Protein AF-A0A8R7PZ29-F1 (afdb_monomer_lite)

Structure (mmCIF, N/CA/C/O backbone):
data_AF-A0A8R7PZ29-F1
#
_entry.id   AF-A0A8R7PZ29-F1
#
loop_
_atom_site.group_PDB
_atom_site.id
_atom_site.type_symbol
_atom_site.label_atom_id
_atom_site.label_alt_id
_atom_site.label_comp_id
_atom_site.label_asym_id
_atom_site.label_entity_id
_atom_site.label_seq_id
_atom_site.pdbx_PDB_ins_code
_atom_site.Cartn_x
_atom_site.Cartn_y
_atom_site.Cartn_z
_atom_site.occupancy
_atom_site.B_iso_or_equiv
_atom_site.auth_seq_id
_atom_site.auth_comp_id
_atom_site.auth_asym_id
_atom_site.auth_atom_id
_atom_site.pdbx_PDB_model_num
ATOM 1 N N . MET A 1 1 ? -44.234 -16.030 3.771 1.00 36.28 1 MET A N 1
ATOM 2 C CA . MET A 1 1 ? -43.255 -16.362 2.716 1.00 36.28 1 MET A CA 1
ATOM 3 C C . MET A 1 1 ? -42.413 -15.126 2.424 1.00 36.28 1 MET A C 1
ATOM 5 O O . MET A 1 1 ? -42.978 -14.052 2.318 1.00 36.28 1 MET A O 1
ATOM 9 N N . GLN A 1 2 ? -41.091 -15.328 2.437 1.00 41.69 2 GLN A N 1
ATOM 10 C CA . GLN A 1 2 ? -39.943 -14.471 2.084 1.00 41.69 2 GLN A CA 1
ATOM 11 C C . GLN A 1 2 ? -39.978 -12.953 2.357 1.00 41.69 2 GLN A C 1
ATOM 13 O O . GLN A 1 2 ? -40.646 -12.166 1.698 1.00 41.69 2 GLN A O 1
ATOM 18 N N . ARG A 1 3 ? -39.129 -12.575 3.325 1.00 42.09 3 ARG A N 1
ATOM 19 C CA . ARG A 1 3 ? -38.652 -11.221 3.622 1.00 42.09 3 ARG A CA 1
ATOM 20 C C . ARG A 1 3 ? -37.954 -10.629 2.398 1.00 42.09 3 ARG A C 1
ATOM 22 O O . ARG A 1 3 ? -37.018 -11.232 1.880 1.00 42.09 3 ARG A O 1
ATOM 29 N N . ALA A 1 4 ? -38.360 -9.421 2.018 1.00 43.94 4 ALA A N 1
ATOM 30 C CA . ALA A 1 4 ? -37.565 -8.537 1.182 1.00 43.94 4 ALA A CA 1
ATOM 31 C C . ALA A 1 4 ? -36.207 -8.319 1.865 1.00 43.94 4 ALA A C 1
ATOM 33 O O . ALA A 1 4 ? -36.134 -7.745 2.954 1.00 43.94 4 ALA A O 1
ATOM 34 N N . GLY A 1 5 ? -35.143 -8.848 1.260 1.00 50.81 5 GLY A N 1
ATOM 35 C CA . GLY A 1 5 ? -33.780 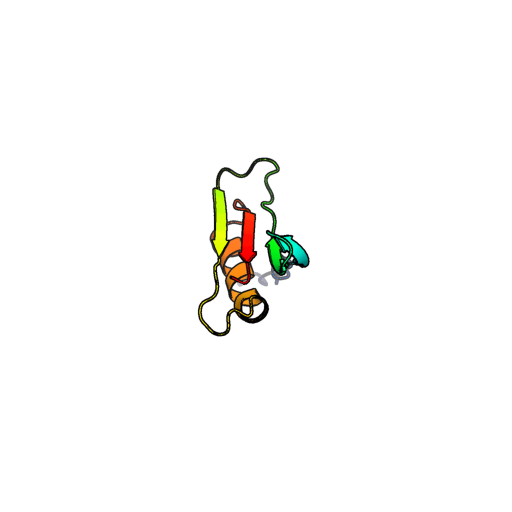-8.544 1.661 1.00 50.81 5 GLY A CA 1
ATOM 36 C C . GLY A 1 5 ? -33.553 -7.058 1.441 1.00 50.81 5 GLY A C 1
ATOM 37 O O . GLY A 1 5 ? -33.533 -6.598 0.303 1.00 50.81 5 GLY A O 1
ATOM 38 N N . LEU A 1 6 ? -33.437 -6.310 2.538 1.00 50.75 6 LEU A N 1
ATOM 39 C CA . LEU A 1 6 ? -32.931 -4.948 2.523 1.00 50.75 6 LEU A CA 1
ATOM 40 C C . LEU A 1 6 ? -31.593 -5.002 1.776 1.00 50.75 6 LEU A C 1
ATOM 42 O O . LEU A 1 6 ? -30.646 -5.622 2.261 1.00 50.75 6 LEU A O 1
ATOM 46 N N . LEU A 1 7 ? -31.521 -4.397 0.590 1.00 52.56 7 LEU A N 1
ATOM 47 C CA . LEU A 1 7 ? -30.252 -4.038 -0.024 1.00 52.56 7 LEU A CA 1
ATOM 48 C C . LEU A 1 7 ? -29.630 -3.010 0.918 1.00 52.56 7 LEU A C 1
ATOM 50 O O . LEU A 1 7 ? -29.838 -1.808 0.770 1.00 52.56 7 LEU A O 1
ATOM 54 N N . THR A 1 8 ? -28.930 -3.483 1.950 1.00 48.84 8 THR A N 1
ATOM 55 C CA . THR A 1 8 ? -27.976 -2.645 2.662 1.00 48.84 8 THR A CA 1
ATOM 56 C C . THR A 1 8 ? -27.097 -2.054 1.568 1.00 48.84 8 THR A C 1
ATOM 58 O O . THR A 1 8 ? -26.547 -2.844 0.789 1.00 48.84 8 THR A O 1
ATOM 61 N N . PRO A 1 9 ? -26.992 -0.719 1.429 1.00 51.72 9 PRO A N 1
ATOM 62 C CA . PRO A 1 9 ? -25.990 -0.172 0.536 1.00 51.72 9 PRO A CA 1
ATOM 63 C C . PRO A 1 9 ? -24.685 -0.850 0.934 1.00 51.72 9 PRO A C 1
ATOM 65 O O . PRO A 1 9 ? -24.389 -0.926 2.131 1.00 51.72 9 PRO A O 1
ATOM 68 N N . PHE A 1 10 ? -23.979 -1.443 -0.036 1.00 48.97 10 PHE A N 1
ATOM 69 C CA . PHE A 1 10 ? -22.641 -1.958 0.225 1.00 48.97 10 PHE A CA 1
ATOM 70 C C . PHE A 1 10 ? -21.932 -0.883 1.050 1.00 48.97 10 PHE A C 1
ATOM 72 O O . PHE A 1 10 ? -21.983 0.283 0.632 1.00 48.97 10 PHE A O 1
ATOM 79 N N . PRO A 1 11 ? -21.398 -1.212 2.242 1.00 56.78 11 PRO A N 1
ATOM 80 C CA . PRO A 1 11 ? -20.744 -0.210 3.063 1.00 56.78 11 PRO A CA 1
ATOM 81 C C . PRO A 1 11 ? -19.760 0.525 2.162 1.00 56.78 11 PRO A C 1
ATOM 83 O O . PRO A 1 11 ? -19.071 -0.110 1.360 1.00 56.78 11 PRO A O 1
ATOM 86 N N . LEU A 1 12 ? -19.807 1.858 2.206 1.00 61.88 12 LEU A N 1
ATOM 87 C CA . LEU A 1 12 ? -18.995 2.725 1.359 1.00 61.88 12 LEU A CA 1
ATOM 88 C C . LEU A 1 12 ? -17.551 2.224 1.469 1.00 61.88 12 LEU A C 1
ATOM 90 O O . LEU A 1 12 ? -16.958 2.333 2.542 1.00 61.88 12 LEU A O 1
ATOM 94 N N . ARG A 1 13 ? -17.047 1.576 0.405 1.00 71.56 13 ARG A N 1
ATOM 95 C CA . ARG A 1 13 ? -15.724 0.940 0.419 1.00 71.56 13 ARG A CA 1
ATOM 96 C C . ARG A 1 13 ? -14.716 1.982 0.864 1.00 71.56 13 ARG A C 1
ATOM 98 O O . ARG A 1 13 ? -14.700 3.088 0.310 1.00 71.56 13 ARG A O 1
ATOM 105 N N . ALA A 1 14 ? -13.913 1.645 1.865 1.00 85.06 14 ALA A N 1
ATOM 106 C CA . ALA A 1 14 ? -12.897 2.567 2.315 1.00 85.06 14 ALA A CA 1
ATOM 107 C C . ALA A 1 14 ? -11.888 2.763 1.173 1.00 85.06 14 ALA A C 1
ATOM 109 O O . ALA A 1 14 ? -11.387 1.801 0.596 1.00 85.06 14 ALA A O 1
ATOM 110 N N . ARG A 1 15 ? -11.657 4.025 0.795 1.00 93.25 15 ARG A N 1
ATOM 111 C CA . ARG A 1 15 ? -10.819 4.375 -0.355 1.00 93.25 15 ARG A CA 1
ATOM 112 C C . ARG A 1 15 ? -9.413 4.741 0.073 1.00 93.25 15 ARG A C 1
ATOM 114 O O . ARG A 1 15 ? -9.226 5.547 0.989 1.00 93.25 15 ARG A O 1
ATOM 121 N N . ALA A 1 16 ? -8.434 4.215 -0.652 1.00 94.56 16 ALA A N 1
ATOM 122 C CA . ALA A 1 16 ? -7.045 4.588 -0.467 1.00 94.56 16 ALA A CA 1
ATOM 123 C C . ALA A 1 16 ? -6.800 5.999 -1.023 1.00 94.56 16 ALA A C 1
ATOM 125 O O . ALA A 1 16 ? -7.098 6.313 -2.182 1.00 94.56 16 ALA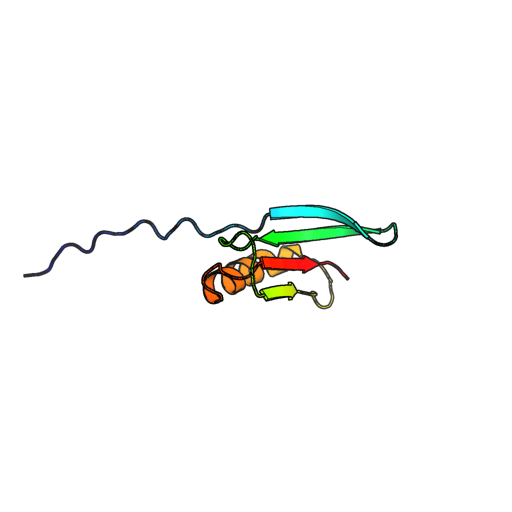 A O 1
ATOM 126 N N . THR A 1 17 ? -6.215 6.860 -0.198 1.00 95.56 17 THR A N 1
ATOM 127 C CA . THR A 1 17 ? -5.836 8.220 -0.582 1.00 95.56 17 THR A CA 1
ATOM 128 C C . THR A 1 17 ? -4.447 8.205 -1.202 1.00 95.56 17 THR A C 1
ATOM 130 O O . THR A 1 17 ? -3.509 7.690 -0.601 1.00 95.56 17 THR A O 1
ATOM 133 N N . ALA A 1 18 ? -4.308 8.789 -2.392 1.00 93.81 18 ALA A N 1
ATOM 134 C CA . ALA A 1 18 ? -3.002 9.014 -3.000 1.00 93.81 18 ALA A CA 1
ATOM 135 C C . ALA A 1 18 ? -2.385 10.306 -2.455 1.00 93.81 18 ALA A C 1
ATOM 137 O O . ALA A 1 18 ? -3.075 11.322 -2.338 1.00 93.81 18 ALA A O 1
ATOM 138 N N . ARG A 1 19 ? -1.093 10.276 -2.138 1.00 93.81 19 ARG A N 1
ATOM 139 C CA . ARG A 1 19 ? -0.315 11.471 -1.796 1.00 93.81 19 ARG A CA 1
ATOM 140 C C . ARG A 1 19 ? 1.127 11.325 -2.242 1.00 93.81 19 ARG A C 1
ATOM 142 O O . ARG A 1 19 ? 1.634 10.215 -2.337 1.00 93.81 19 ARG A O 1
ATOM 149 N N . THR A 1 20 ? 1.797 12.449 -2.428 1.00 93.06 20 THR A N 1
ATOM 150 C CA . THR A 1 20 ? 3.230 12.489 -2.718 1.00 93.06 20 THR A CA 1
ATOM 151 C C . THR A 1 20 ? 3.965 13.032 -1.501 1.00 93.06 20 THR A C 1
ATOM 153 O O . THR A 1 20 ? 3.528 14.014 -0.898 1.00 93.06 20 THR A O 1
ATOM 156 N N . CYS A 1 21 ? 5.069 12.399 -1.121 1.00 91.38 21 CYS A N 1
ATOM 157 C CA . CYS A 1 21 ? 5.951 12.877 -0.060 1.00 91.38 21 CYS A CA 1
ATOM 158 C C . CYS A 1 21 ? 7.422 12.744 -0.468 1.00 91.38 21 CYS A C 1
ATOM 160 O O . CYS A 1 21 ? 7.748 12.074 -1.444 1.00 91.38 2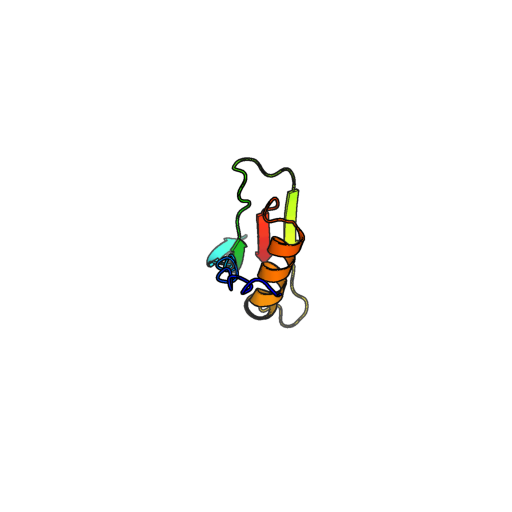1 CYS A O 1
ATOM 162 N N . MET A 1 22 ? 8.316 13.392 0.276 1.00 93.62 22 MET A N 1
ATOM 163 C CA . MET A 1 22 ? 9.756 13.273 0.058 1.00 93.62 22 MET A CA 1
ATOM 164 C C . MET A 1 22 ? 10.326 12.174 0.954 1.00 93.62 22 MET A C 1
ATOM 166 O O . MET A 1 22 ? 10.209 12.254 2.177 1.00 93.62 22 MET A O 1
ATOM 170 N N . VAL A 1 23 ? 10.982 11.179 0.359 1.00 89.44 23 VAL A N 1
ATOM 171 C CA . VAL A 1 23 ? 11.729 10.133 1.072 1.00 89.44 23 VAL A CA 1
ATOM 172 C C . VAL A 1 23 ? 13.146 10.126 0.522 1.00 89.44 23 VAL A C 1
ATOM 174 O O . VAL A 1 23 ? 13.340 9.949 -0.675 1.00 89.44 23 VAL A O 1
ATOM 177 N N . SER A 1 24 ? 14.144 10.367 1.374 1.00 91.94 24 SER A N 1
ATOM 178 C CA . SER A 1 24 ? 15.553 10.457 0.951 1.00 91.94 24 SER A CA 1
ATOM 179 C C . SER A 1 24 ? 15.782 11.433 -0.215 1.00 91.94 24 SER A C 1
ATOM 181 O O . SER A 1 24 ? 16.579 11.162 -1.105 1.00 91.94 24 SER A O 1
ATOM 183 N N . SER A 1 25 ? 15.058 12.558 -0.224 1.00 93.06 25 SER A N 1
ATOM 184 C CA . SER A 1 25 ? 15.066 13.566 -1.299 1.00 93.06 25 SER A CA 1
ATOM 185 C C . SER A 1 25 ? 14.454 13.128 -2.639 1.00 93.06 25 SER A C 1
ATOM 187 O O . SER A 1 25 ? 14.547 13.873 -3.611 1.00 93.06 25 SER A O 1
ATOM 189 N N . PHE A 1 26 ? 13.750 11.995 -2.687 1.00 89.81 26 PHE A N 1
ATOM 190 C CA . PHE A 1 26 ? 12.968 11.565 -3.848 1.00 89.81 26 PHE A CA 1
ATOM 191 C C . PHE A 1 26 ? 11.471 11.777 -3.619 1.00 89.81 26 PHE A C 1
ATOM 193 O O . PHE A 1 26 ? 10.932 11.404 -2.572 1.00 89.81 26 PHE A O 1
ATOM 200 N N . ALA A 1 27 ? 10.789 12.344 -4.617 1.00 92.25 27 ALA A N 1
ATOM 201 C CA . ALA A 1 27 ? 9.334 12.430 -4.632 1.00 92.25 27 ALA A CA 1
ATOM 202 C C . ALA A 1 27 ? 8.749 11.019 -4.789 1.00 92.25 27 ALA A C 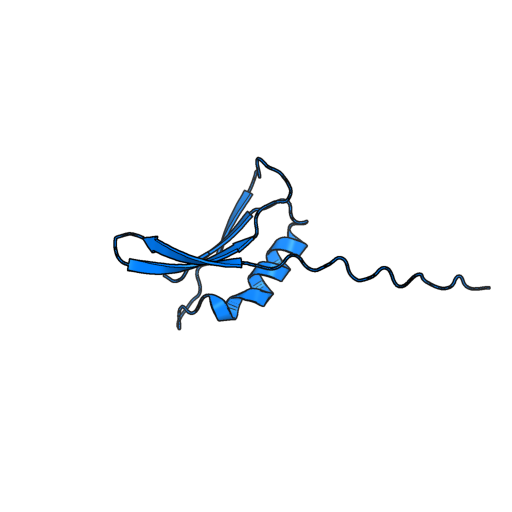1
ATOM 204 O O . ALA A 1 27 ? 8.934 10.367 -5.812 1.00 92.25 27 ALA A O 1
ATOM 205 N N . THR A 1 28 ? 8.073 10.546 -3.749 1.00 91.75 28 THR A N 1
ATOM 206 C CA . THR A 1 28 ? 7.521 9.195 -3.650 1.00 91.75 28 THR A CA 1
ATOM 207 C C . THR A 1 28 ? 6.005 9.280 -3.577 1.00 91.75 28 THR A C 1
ATOM 209 O O . THR A 1 28 ? 5.457 9.962 -2.708 1.00 91.75 28 THR A O 1
ATOM 212 N N . GLU A 1 29 ? 5.317 8.581 -4.475 1.00 93.44 29 GLU A N 1
ATOM 213 C CA . GLU A 1 29 ? 3.870 8.402 -4.386 1.00 93.44 29 GLU A CA 1
ATOM 214 C C . GLU A 1 29 ? 3.525 7.299 -3.385 1.00 93.44 29 GLU A C 1
ATOM 216 O O . GLU A 1 29 ? 4.097 6.203 -3.405 1.00 93.44 29 GLU A O 1
ATOM 221 N N . LEU A 1 30 ? 2.555 7.598 -2.525 1.00 94.81 30 LEU A N 1
ATOM 222 C CA . LEU A 1 30 ? 2.001 6.693 -1.535 1.00 94.81 30 LEU A CA 1
ATOM 223 C C . LEU A 1 30 ? 0.499 6.530 -1.750 1.00 94.81 30 LEU A C 1
ATOM 225 O O . LEU A 1 30 ? -0.216 7.504 -1.997 1.00 94.81 30 LEU A O 1
ATOM 229 N N . LEU A 1 31 ? 0.016 5.302 -1.577 1.00 95.56 31 LEU A N 1
ATOM 230 C CA . LEU A 1 31 ? -1.399 5.015 -1.354 1.00 95.56 31 LEU A CA 1
ATOM 231 C C . LEU A 1 31 ? -1.598 4.693 0.119 1.00 95.56 31 LEU A C 1
ATOM 233 O O . LEU A 1 31 ? -0.961 3.782 0.631 1.00 95.56 31 LEU A O 1
ATOM 237 N N . GLU A 1 32 ? -2.479 5.413 0.801 1.00 95.62 32 GLU A N 1
ATOM 238 C CA . GLU A 1 32 ? -2.694 5.242 2.235 1.00 95.62 32 GLU A CA 1
ATOM 239 C C . GLU A 1 32 ? -4.159 5.001 2.569 1.00 95.62 32 GLU A C 1
ATOM 241 O O . GLU A 1 32 ? -5.057 5.696 2.086 1.00 95.62 32 GLU A O 1
ATOM 246 N N . ILE A 1 33 ? -4.378 4.065 3.483 1.00 95.69 33 ILE A N 1
ATOM 247 C CA . ILE A 1 33 ? -5.645 3.866 4.171 1.00 95.69 33 ILE A CA 1
ATOM 248 C C . ILE A 1 33 ? -5.355 3.607 5.648 1.00 95.69 33 ILE A C 1
ATOM 250 O O . ILE A 1 33 ? -4.517 2.778 6.007 1.00 95.69 33 ILE A O 1
ATOM 254 N N . ARG A 1 34 ? -5.989 4.394 6.518 1.00 95.00 34 ARG A N 1
ATOM 255 C CA . ARG A 1 34 ? -5.762 4.326 7.963 1.00 95.00 34 ARG A CA 1
ATOM 256 C C . ARG A 1 34 ? -6.703 3.312 8.595 1.00 95.00 34 ARG A C 1
ATOM 258 O O . ARG A 1 34 ? -7.854 3.188 8.172 1.00 95.00 34 ARG A O 1
ATOM 265 N N . SER A 1 35 ? -6.218 2.639 9.633 1.00 94.25 35 SER A N 1
ATOM 266 C CA . SER A 1 35 ? -7.079 1.857 10.516 1.00 94.25 35 SER A CA 1
ATOM 267 C C . SER A 1 35 ? -8.231 2.707 11.061 1.00 94.25 35 SER A C 1
ATOM 269 O O . SER A 1 35 ? -8.097 3.922 11.239 1.00 94.25 35 SER A O 1
ATOM 271 N N . ARG A 1 36 ? -9.369 2.059 11.330 1.00 91.62 36 ARG A N 1
ATOM 272 C CA . ARG A 1 36 ? -10.479 2.675 12.073 1.00 91.62 36 ARG A CA 1
ATOM 273 C C . ARG A 1 36 ? -10.112 2.905 13.537 1.00 91.62 36 ARG A C 1
ATOM 275 O O . ARG A 1 36 ? -10.662 3.810 14.160 1.00 91.62 36 ARG A O 1
ATOM 282 N N . GLU A 1 37 ? -9.191 2.108 14.070 1.00 88.25 37 GLU A N 1
ATOM 283 C CA . GLU A 1 37 ? -8.660 2.296 15.412 1.00 88.25 37 GLU A CA 1
ATOM 284 C C . GLU A 1 37 ? -7.542 3.353 15.417 1.00 88.25 37 GLU A C 1
ATOM 286 O O . GLU A 1 37 ? -6.662 3.329 14.553 1.00 88.25 37 GLU A O 1
ATOM 291 N N . PRO A 1 38 ? -7.522 4.270 16.403 1.00 84.31 38 PRO A N 1
ATOM 292 C CA . PRO A 1 38 ? -6.485 5.300 16.505 1.00 84.31 38 PRO A CA 1
ATOM 293 C C . PRO A 1 38 ? -5.072 4.745 16.734 1.00 84.31 38 PRO A C 1
ATOM 295 O O . PRO A 1 38 ? -4.092 5.385 16.359 1.00 84.31 38 PRO A O 1
ATOM 298 N N . SER A 1 39 ? -4.967 3.570 17.359 1.00 87.12 39 SER A N 1
ATOM 299 C CA . SER A 1 39 ? -3.711 2.900 17.708 1.00 87.12 39 SER A CA 1
ATOM 300 C C . SER A 1 39 ? -3.704 1.470 17.151 1.00 87.12 39 SER A C 1
ATOM 302 O O . SER A 1 39 ? -3.907 0.524 17.915 1.00 87.12 39 SER A O 1
ATOM 304 N N . PRO A 1 40 ? -3.520 1.291 15.830 1.00 85.62 40 PRO A N 1
ATOM 305 C CA . PRO A 1 40 ? -3.551 -0.032 15.223 1.00 85.62 40 PRO A CA 1
ATOM 306 C C . PRO A 1 40 ? -2.382 -0.889 15.707 1.00 85.62 40 PRO A C 1
ATOM 308 O O . PRO A 1 40 ? -1.245 -0.425 15.790 1.00 85.62 40 PRO A O 1
ATOM 311 N N . SER A 1 41 ? -2.650 -2.168 15.952 1.00 89.38 41 SER A N 1
ATOM 312 C CA . SER A 1 41 ? -1.621 -3.159 16.289 1.00 89.38 41 SER A CA 1
ATOM 313 C C . SER A 1 41 ? -0.797 -3.615 15.075 1.00 89.38 41 SER A C 1
ATOM 315 O O . SER A 1 41 ? 0.260 -4.220 15.250 1.00 89.38 41 SER A O 1
ATOM 317 N N . LEU A 1 42 ? -1.258 -3.318 13.851 1.00 94.50 42 LEU A N 1
ATOM 318 C CA . LEU A 1 42 ? -0.642 -3.742 12.594 1.00 94.50 42 LEU A CA 1
ATOM 319 C C . LEU A 1 42 ? -0.597 -2.606 11.559 1.00 94.50 42 LEU A C 1
ATOM 321 O O . LEU A 1 42 ? -1.606 -1.957 11.267 1.00 94.50 42 LEU A O 1
ATOM 325 N N . HIS A 1 43 ? 0.570 -2.440 10.933 1.00 95.44 43 HIS A N 1
ATOM 326 C CA . HIS A 1 43 ? 0.757 -1.622 9.735 1.00 95.44 43 HIS A CA 1
ATOM 327 C C . HIS A 1 43 ? 1.325 -2.495 8.618 1.00 95.44 43 HIS A C 1
ATOM 329 O O . HIS A 1 43 ? 2.383 -3.100 8.780 1.00 95.44 43 HIS A O 1
ATOM 335 N N . VAL A 1 44 ? 0.636 -2.553 7.481 1.00 96.75 44 VAL A N 1
ATOM 336 C CA . VAL A 1 44 ? 1.088 -3.297 6.301 1.00 96.75 44 VAL A CA 1
ATOM 337 C C . VAL A 1 44 ? 1.697 -2.349 5.272 1.00 96.75 44 VAL A C 1
ATOM 339 O O . VAL A 1 44 ? 1.056 -1.387 4.848 1.00 96.75 44 VAL A O 1
ATOM 342 N N . LEU A 1 45 ? 2.929 -2.637 4.850 1.00 95.94 45 LEU A N 1
ATOM 343 C CA . LEU A 1 45 ? 3.603 -1.942 3.756 1.00 95.94 45 LEU A CA 1
ATOM 344 C C . LEU A 1 45 ? 3.566 -2.808 2.493 1.00 95.94 45 LEU A C 1
ATOM 346 O O . LEU A 1 45 ? 4.109 -3.910 2.471 1.00 95.94 45 LEU A O 1
ATOM 350 N N . VAL A 1 46 ? 2.951 -2.290 1.435 1.00 94.69 46 VAL A N 1
ATOM 351 C CA . VAL A 1 46 ? 2.920 -2.902 0.107 1.00 94.69 46 VAL A CA 1
ATOM 352 C C . VAL A 1 46 ? 3.992 -2.240 -0.751 1.00 94.69 46 VAL A C 1
ATOM 354 O O . VAL A 1 46 ? 3.961 -1.028 -0.969 1.00 94.69 46 VAL A O 1
ATOM 357 N N . VAL A 1 47 ? 4.932 -3.043 -1.247 1.00 93.06 47 VAL A N 1
ATOM 358 C CA . VAL A 1 47 ? 5.995 -2.600 -2.154 1.00 93.06 47 VAL A CA 1
ATOM 359 C C . VAL A 1 47 ? 5.753 -3.245 -3.522 1.00 93.06 47 VAL A C 1
ATOM 361 O O . VAL A 1 47 ? 5.955 -4.454 -3.657 1.00 93.06 47 VAL A O 1
ATOM 364 N N . PRO A 1 48 ? 5.264 -2.487 -4.521 1.00 91.06 48 PRO A N 1
ATOM 365 C CA . PRO A 1 48 ? 5.068 -2.967 -5.881 1.00 91.06 48 PRO A CA 1
ATOM 366 C C . PRO A 1 48 ? 6.353 -3.523 -6.498 1.00 91.06 48 PRO A C 1
ATOM 368 O O . PRO A 1 48 ? 7.434 -2.967 -6.317 1.00 91.06 48 PRO A O 1
ATOM 371 N N . GLY A 1 49 ? 6.217 -4.578 -7.303 1.00 88.69 49 GLY A N 1
ATOM 372 C CA . GLY A 1 49 ? 7.262 -4.987 -8.245 1.00 88.69 49 GLY A CA 1
ATOM 373 C C . GLY A 1 49 ? 7.302 -4.090 -9.490 1.00 88.69 49 GLY A C 1
ATOM 374 O O . GLY A 1 49 ? 6.446 -3.223 -9.665 1.00 88.69 49 GLY A O 1
ATOM 375 N N . ASN A 1 50 ? 8.267 -4.324 -10.386 1.00 88.00 50 ASN A N 1
ATOM 376 C CA . ASN A 1 50 ? 8.395 -3.652 -11.692 1.00 88.00 50 ASN A CA 1
ATOM 377 C C . ASN A 1 50 ? 7.047 -3.669 -12.456 1.00 88.00 50 ASN A C 1
ATOM 379 O O . ASN A 1 50 ? 6.507 -4.764 -12.641 1.00 88.00 50 ASN A O 1
ATOM 383 N N . PRO A 1 51 ? 6.465 -2.518 -12.872 1.00 86.69 51 PRO A N 1
ATOM 384 C CA . PRO A 1 51 ? 7.060 -1.180 -13.078 1.00 86.69 51 PRO A CA 1
ATOM 385 C C . PRO A 1 51 ? 7.090 -0.213 -11.880 1.00 86.69 51 PRO A C 1
ATOM 387 O O . PRO A 1 51 ? 7.393 0.960 -12.064 1.00 86.69 51 PRO A O 1
ATOM 390 N N . GLY A 1 52 ? 6.764 -0.652 -10.663 1.00 85.06 52 GLY A N 1
ATOM 391 C CA . GLY A 1 52 ? 6.847 0.164 -9.440 1.00 85.06 52 GLY A CA 1
ATOM 392 C C . GLY A 1 52 ? 5.644 1.083 -9.189 1.00 85.06 52 GLY A C 1
ATOM 393 O O . GLY A 1 52 ? 5.514 1.666 -8.119 1.00 85.06 52 GLY A O 1
ATOM 394 N N . ILE A 1 53 ? 4.711 1.194 -10.135 1.00 89.44 53 ILE A N 1
ATOM 395 C CA . ILE A 1 53 ? 3.604 2.157 -10.070 1.00 89.44 53 ILE A CA 1
ATOM 396 C C . ILE A 1 53 ? 2.582 1.746 -8.999 1.00 89.44 53 ILE A C 1
ATOM 398 O O . ILE A 1 53 ? 1.778 0.832 -9.195 1.00 89.44 53 ILE A O 1
ATOM 402 N N . VAL A 1 54 ? 2.570 2.464 -7.872 1.00 90.62 54 VAL A N 1
ATOM 403 C CA . VAL A 1 54 ? 1.691 2.169 -6.726 1.00 90.62 54 VAL A CA 1
ATOM 404 C C . VAL A 1 54 ? 0.203 2.286 -7.072 1.00 90.62 54 VAL A C 1
ATOM 406 O O . VAL A 1 54 ? -0.609 1.522 -6.556 1.00 90.62 54 VAL A O 1
ATOM 409 N N . GLY A 1 55 ? -0.161 3.172 -8.006 1.00 90.19 55 GLY A N 1
ATOM 410 C CA . GLY A 1 55 ? -1.541 3.364 -8.464 1.00 90.19 55 GLY A CA 1
ATOM 411 C C . GLY A 1 55 ? -2.210 2.092 -9.000 1.00 90.19 55 GLY A C 1
ATOM 412 O O . GLY A 1 55 ? -3.410 1.912 -8.803 1.00 90.19 55 GLY A O 1
ATOM 413 N N . PHE A 1 56 ? -1.440 1.173 -9.595 1.00 91.94 56 PHE A N 1
ATOM 414 C CA . PHE A 1 56 ? -1.955 -0.113 -10.089 1.00 91.94 56 PHE A CA 1
ATOM 415 C C . PHE A 1 56 ? -2.403 -1.056 -8.967 1.00 91.94 56 PHE A C 1
ATOM 417 O O . PHE A 1 56 ? -3.164 -1.986 -9.210 1.00 91.94 56 PHE A O 1
ATOM 424 N N . TYR A 1 57 ? -1.967 -0.800 -7.733 1.00 93.00 57 TYR A N 1
ATOM 425 C CA . TYR A 1 57 ? -2.279 -1.615 -6.563 1.00 93.00 57 TYR A CA 1
ATOM 426 C C . TYR A 1 57 ? -3.418 -1.028 -5.727 1.00 93.00 57 TYR A C 1
ATOM 428 O O . TYR A 1 57 ? -3.674 -1.537 -4.641 1.00 93.00 57 TYR A O 1
ATOM 436 N N . ARG A 1 58 ? -4.123 0.017 -6.190 1.00 94.19 58 ARG A N 1
ATOM 437 C CA . ARG A 1 58 ? -5.218 0.629 -5.416 1.00 94.19 58 ARG A CA 1
ATOM 438 C C . ARG A 1 58 ? -6.275 -0.390 -5.004 1.00 94.19 58 ARG A C 1
ATOM 440 O O . ARG A 1 58 ? -6.522 -0.535 -3.812 1.00 94.19 58 ARG A O 1
ATOM 447 N N . ASP A 1 59 ? -6.837 -1.121 -5.961 1.00 94.62 59 ASP A N 1
ATOM 448 C CA . ASP A 1 59 ? -7.892 -2.097 -5.671 1.00 94.62 59 ASP A CA 1
ATOM 449 C C . ASP A 1 59 ? -7.387 -3.208 -4.740 1.00 94.62 59 ASP A C 1
ATOM 451 O O . ASP A 1 59 ? -8.111 -3.665 -3.860 1.00 94.62 59 ASP A O 1
ATOM 455 N N . PHE A 1 60 ? -6.116 -3.598 -4.886 1.00 94.25 60 PHE A N 1
ATOM 456 C CA . PHE A 1 60 ? -5.460 -4.550 -3.993 1.00 94.25 60 PHE A CA 1
ATOM 457 C C . PHE A 1 60 ? -5.317 -4.004 -2.565 1.00 94.25 60 PHE A C 1
ATOM 459 O O . PHE A 1 60 ? -5.655 -4.703 -1.616 1.00 94.25 60 PHE A O 1
ATOM 466 N N . VAL A 1 61 ? -4.849 -2.764 -2.398 1.00 95.38 61 VAL A N 1
ATOM 467 C CA . VAL A 1 61 ? -4.693 -2.104 -1.090 1.00 95.38 61 VAL A CA 1
ATOM 468 C C . VAL A 1 61 ? -6.046 -1.950 -0.394 1.00 95.38 61 VAL A C 1
ATOM 470 O O . VAL A 1 61 ? -6.157 -2.245 0.796 1.00 95.38 61 VAL A O 1
ATOM 473 N N . GLU A 1 62 ? -7.077 -1.534 -1.129 1.00 95.69 62 GLU A N 1
ATOM 474 C CA . GLU A 1 62 ? -8.440 -1.391 -0.605 1.00 95.69 62 GLU A CA 1
ATOM 475 C C . GLU A 1 62 ? -9.033 -2.753 -0.218 1.00 95.69 62 GLU A C 1
ATOM 477 O O . GLU A 1 62 ? -9.560 -2.908 0.884 1.00 95.69 62 GLU A O 1
ATOM 482 N N . ALA A 1 63 ? -8.882 -3.777 -1.064 1.00 95.44 63 ALA A N 1
ATOM 483 C CA . ALA A 1 63 ? -9.330 -5.132 -0.744 1.00 95.44 63 ALA A CA 1
ATOM 484 C C . ALA A 1 63 ? -8.576 -5.729 0.456 1.00 95.44 63 ALA A C 1
ATOM 486 O O . ALA A 1 63 ? -9.186 -6.380 1.303 1.00 95.44 63 ALA A O 1
ATOM 487 N N . LEU A 1 64 ? -7.264 -5.494 0.558 1.00 95.75 64 LEU A N 1
ATOM 488 C CA . LEU A 1 64 ? -6.449 -5.948 1.682 1.00 95.75 64 LEU A CA 1
ATOM 489 C C . LEU A 1 64 ? -6.908 -5.306 2.993 1.00 95.75 64 LEU A C 1
ATOM 491 O O . LEU A 1 64 ? -7.063 -6.006 3.989 1.00 95.75 64 LEU A O 1
ATOM 495 N N . TYR A 1 65 ? -7.172 -4.001 2.991 1.00 95.81 65 TYR A N 1
ATOM 496 C CA . TYR A 1 65 ? -7.706 -3.302 4.156 1.00 95.81 65 TYR A CA 1
ATOM 497 C C . TYR A 1 65 ? -9.047 -3.884 4.628 1.00 95.81 65 TYR A C 1
ATOM 499 O O . TYR A 1 65 ? -9.213 -4.155 5.821 1.00 95.81 65 TYR A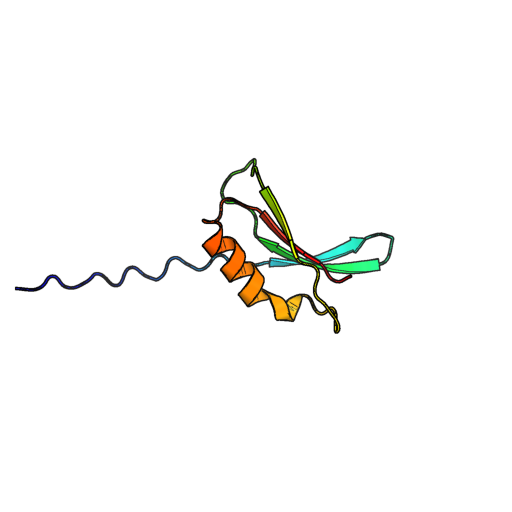 O 1
ATOM 507 N N . GLU A 1 66 ? -9.986 -4.115 3.706 1.00 95.06 66 GLU A N 1
ATOM 508 C CA . GLU A 1 66 ? -11.292 -4.699 4.040 1.00 95.06 66 GLU A CA 1
ATOM 509 C C . GLU A 1 66 ? -11.149 -6.143 4.554 1.00 95.06 66 GLU A C 1
ATOM 511 O O . GLU A 1 66 ? -11.780 -6.512 5.544 1.00 95.06 66 GLU A O 1
ATOM 516 N N . ASN A 1 67 ? -10.252 -6.940 3.961 1.00 94.88 67 ASN A N 1
ATOM 517 C CA . ASN A 1 67 ? -9.949 -8.300 4.426 1.00 94.88 67 ASN A CA 1
ATOM 518 C C . ASN A 1 67 ? -9.301 -8.325 5.822 1.00 94.88 67 ASN A C 1
ATOM 520 O O . ASN A 1 67 ? -9.445 -9.306 6.547 1.00 94.88 67 ASN A O 1
ATOM 524 N N . LEU A 1 68 ? -8.624 -7.244 6.219 1.00 94.12 68 LEU A N 1
ATOM 525 C CA . LEU A 1 68 ? -8.090 -7.033 7.570 1.00 94.12 68 LEU A CA 1
ATOM 526 C C . LEU A 1 68 ? -9.125 -6.397 8.523 1.00 94.12 68 LEU A C 1
ATOM 528 O O . LEU A 1 68 ? -8.772 -5.926 9.607 1.00 94.12 68 LEU A O 1
ATOM 532 N N . GLY A 1 69 ? -10.401 -6.335 8.125 1.00 92.62 69 GLY A N 1
ATOM 533 C CA . GLY A 1 69 ? -11.497 -5.798 8.938 1.00 92.62 69 GLY A CA 1
ATOM 534 C C . GLY A 1 69 ? -11.385 -4.299 9.230 1.00 92.62 69 GLY A C 1
ATOM 535 O O . GLY A 1 69 ? -11.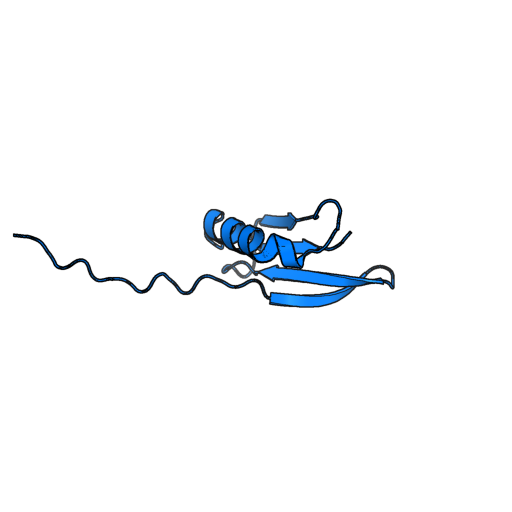989 -3.804 10.185 1.00 92.62 69 GLY A O 1
ATOM 536 N N . GLY A 1 70 ? -10.571 -3.577 8.455 1.00 92.19 70 GLY A N 1
ATOM 537 C CA . GLY A 1 70 ? -10.265 -2.166 8.670 1.00 92.19 70 GLY A CA 1
ATOM 538 C C . GLY A 1 70 ? -9.502 -1.852 9.963 1.00 92.19 70 GLY A C 1
ATOM 539 O O . GLY A 1 70 ? -9.499 -0.698 10.392 1.00 92.19 70 GLY A O 1
ATOM 540 N N . GLN A 1 71 ? -8.879 -2.859 10.587 1.00 93.25 71 GLN A N 1
ATOM 541 C CA . GLN A 1 71 ? -8.144 -2.731 11.857 1.00 93.25 71 GLN A CA 1
ATOM 542 C C . GLN A 1 71 ? -6.650 -2.438 11.671 1.00 93.25 71 GLN A C 1
ATOM 544 O O . GLN A 1 71 ? -5.965 -2.025 12.607 1.00 93.25 71 GLN A O 1
ATOM 549 N N . ALA A 1 72 ? -6.137 -2.610 10.454 1.00 95.44 72 ALA A N 1
ATOM 550 C CA . ALA A 1 72 ? -4.761 -2.298 10.102 1.00 95.44 72 ALA A CA 1
ATOM 551 C C . ALA A 1 72 ? -4.685 -1.018 9.267 1.00 95.44 72 ALA A C 1
ATOM 553 O O . ALA A 1 72 ? -5.571 -0.725 8.461 1.00 95.44 72 ALA A O 1
ATOM 554 N N . SER A 1 73 ? -3.590 -0.280 9.424 1.00 96.38 73 SER A N 1
ATOM 555 C CA . SER A 1 73 ? -3.208 0.736 8.442 1.00 96.38 73 SER A CA 1
ATOM 556 C C . SER A 1 73 ? -2.472 0.058 7.290 1.00 96.38 73 SER A C 1
ATOM 558 O O . SER A 1 73 ? -1.627 -0.808 7.520 1.00 96.38 73 SER A O 1
ATOM 560 N N . VAL A 1 74 ? -2.772 0.447 6.052 1.00 96.69 74 VAL A N 1
ATOM 561 C CA . VAL A 1 74 ? -2.099 -0.080 4.859 1.00 96.69 74 VAL A CA 1
ATOM 562 C C . VAL A 1 74 ? -1.502 1.080 4.070 1.00 96.69 74 VAL A C 1
ATOM 564 O O . VAL A 1 74 ? -2.176 2.075 3.791 1.00 96.69 74 VAL A O 1
ATOM 567 N N . THR A 1 75 ? -0.229 0.946 3.707 1.00 96.31 75 THR A N 1
ATOM 568 C CA . THR A 1 75 ? 0.488 1.904 2.863 1.00 96.31 75 THR A CA 1
ATOM 569 C C . THR A 1 75 ? 1.085 1.182 1.665 1.00 96.31 75 THR A C 1
ATOM 571 O O . THR A 1 75 ? 1.848 0.240 1.837 1.00 96.31 75 THR A O 1
ATOM 574 N N . GLY A 1 76 ? 0.772 1.626 0.453 1.00 94.75 76 GLY A N 1
ATOM 575 C CA . GLY A 1 76 ? 1.526 1.295 -0.751 1.00 94.75 76 GLY A CA 1
ATOM 576 C C . GLY A 1 76 ? 2.620 2.331 -0.983 1.00 94.75 76 GLY A C 1
ATOM 577 O O . GLY A 1 76 ? 2.335 3.524 -0.885 1.00 94.75 76 GLY A O 1
ATOM 578 N N . LYS A 1 77 ? 3.844 1.897 -1.296 1.00 87.88 77 LYS A N 1
ATOM 579 C CA . LYS A 1 77 ? 4.994 2.772 -1.572 1.00 87.88 77 LYS A CA 1
ATOM 580 C C . LYS A 1 77 ? 5.659 2.391 -2.896 1.00 87.88 77 LYS A C 1
ATOM 582 O O . LYS A 1 77 ? 6.031 1.235 -3.050 1.00 87.88 77 LYS A O 1
ATOM 587 N N . LEU A 1 78 ? 5.907 3.363 -3.779 1.00 77.19 78 LEU A N 1
ATOM 588 C CA . LEU A 1 78 ? 6.867 3.217 -4.887 1.00 77.19 78 LEU A CA 1
ATOM 589 C C . LEU A 1 78 ? 8.296 3.033 -4.334 1.00 77.19 78 LEU A C 1
ATOM 591 O O . LEU A 1 78 ? 8.767 3.863 -3.550 1.00 77.19 78 LEU A O 1
ATOM 595 N N . ALA A 1 79 ? 8.962 1.939 -4.711 1.00 59.06 79 ALA A N 1
ATOM 596 C CA . ALA A 1 79 ? 10.380 1.710 -4.423 1.00 59.06 79 ALA A CA 1
ATOM 597 C C . ALA A 1 79 ? 11.274 2.302 -5.514 1.00 59.06 79 ALA A C 1
ATOM 599 O O . ALA A 1 79 ? 10.887 2.204 -6.699 1.00 59.06 79 ALA A O 1
#

Secondary structure (DSSP, 8-state):
------------PPPPEEEEEEETTEEEEEEEE--SSSS-S-EEEE---TT--GGGGHHHHHHHHHHTTT-SEEEEE--

Radius of gyration: 15.96 Å; chains: 1; bounding box: 59×30×31 Å

Foldseek 3Di:
DDDDPPPPPPPPQQFWDWDWDADPNDTKIKTKDAAPDPDAPAEAEAADDPVQDQVVCRVVQSVVCVVVVSRYIYMYIRD

InterPro domains:
  IPR019363 Lipid droplet-associated hydrolase [PF10230] (42-76)
  IPR019363 Lipid droplet-associated hydrolase [PTHR13390] (15-76)

pLDDT: mean 85.1, std 16.5, range [36.28, 96.75]

Sequence (79 aa):
MQRAGLLTPFPLRARATARTCMVSSFATELLEIRSREPSPSLHVLVVPGNPGIVGFYRDFVEALYENLGGQASVTGKLA

Organism: Triticum urartu (NCBI:txid4572)